Protein AF-A0A963PSG0-F1 (afdb_monomer_lite)

Structure (mmCIF, N/CA/C/O backbone):
data_AF-A0A963PSG0-F1
#
_entry.id   AF-A0A963PSG0-F1
#
loop_
_atom_site.group_PDB
_atom_site.id
_atom_site.type_symbol
_atom_site.label_atom_id
_atom_site.label_alt_id
_atom_site.label_comp_id
_atom_site.label_asym_id
_atom_site.label_entity_id
_atom_site.label_seq_id
_atom_site.pdbx_PDB_ins_code
_atom_site.Cartn_x
_atom_site.Cartn_y
_atom_site.Cartn_z
_atom_site.occupancy
_atom_site.B_iso_or_equiv
_atom_site.auth_seq_id
_atom_site.auth_comp_id
_atom_site.auth_asym_id
_atom_site.auth_atom_id
_atom_site.pdbx_PDB_model_num
ATOM 1 N N . LEU A 1 1 ? 20.994 1.572 -18.669 1.00 67.19 1 LEU A N 1
ATOM 2 C CA . LEU A 1 1 ? 20.789 2.008 -17.262 1.00 67.19 1 LEU A CA 1
ATOM 3 C C . LEU A 1 1 ? 19.423 2.668 -17.052 1.00 67.19 1 LEU A C 1
ATOM 5 O O . LEU A 1 1 ? 18.738 2.304 -16.107 1.00 67.19 1 LEU A O 1
ATOM 9 N N . THR A 1 2 ? 18.992 3.570 -17.939 1.00 71.31 2 THR A N 1
ATOM 10 C CA . THR A 1 2 ? 17.731 4.329 -17.818 1.00 71.31 2 THR A CA 1
ATOM 11 C C . THR A 1 2 ? 16.472 3.450 -17.743 1.00 71.31 2 THR A C 1
ATOM 13 O O . THR A 1 2 ? 15.665 3.651 -16.846 1.00 71.31 2 THR A O 1
ATOM 16 N N . HIS A 1 3 ? 16.347 2.413 -18.583 1.00 69.81 3 HIS A N 1
ATOM 17 C CA . HIS A 1 3 ? 15.186 1.503 -18.570 1.00 69.81 3 HIS A CA 1
ATOM 18 C C . HIS A 1 3 ? 14.986 0.760 -17.241 1.00 69.81 3 HIS A C 1
ATOM 20 O O . HIS A 1 3 ? 13.873 0.694 -16.737 1.00 69.81 3 HIS A O 1
ATOM 26 N N . ARG A 1 4 ? 16.066 0.257 -16.627 1.00 70.81 4 ARG A N 1
ATOM 27 C CA . ARG A 1 4 ? 15.989 -0.439 -15.331 1.00 70.81 4 ARG A CA 1
ATOM 28 C C . ARG A 1 4 ? 15.556 0.499 -14.205 1.00 70.81 4 ARG A C 1
ATOM 30 O O . ARG A 1 4 ? 14.820 0.089 -13.318 1.00 70.81 4 ARG A O 1
ATOM 37 N N . ARG A 1 5 ? 16.008 1.758 -14.245 1.00 74.69 5 ARG A N 1
ATOM 38 C CA . ARG A 1 5 ? 15.571 2.782 -13.292 1.00 74.69 5 ARG A CA 1
ATOM 39 C C . ARG A 1 5 ? 14.087 3.100 -13.480 1.00 74.69 5 ARG A C 1
ATOM 41 O O . ARG A 1 5 ? 13.386 3.183 -12.485 1.00 74.69 5 ARG A O 1
ATOM 48 N N . ASN A 1 6 ? 13.610 3.203 -14.719 1.00 77.38 6 ASN A N 1
ATOM 49 C CA . ASN A 1 6 ? 12.190 3.436 -14.997 1.00 77.38 6 ASN A CA 1
ATOM 50 C C . ASN A 1 6 ? 11.315 2.282 -14.483 1.00 77.38 6 ASN A C 1
ATOM 52 O O . ASN A 1 6 ? 10.379 2.542 -13.743 1.00 77.38 6 ASN A O 1
ATOM 56 N N . SER A 1 7 ? 11.692 1.030 -14.764 1.00 84.00 7 SER A N 1
ATOM 57 C CA . SER A 1 7 ? 10.983 -0.158 -14.260 1.00 84.00 7 SER A CA 1
ATOM 58 C C . SER A 1 7 ? 10.974 -0.232 -12.726 1.00 84.00 7 SER A C 1
ATOM 60 O O . SER A 1 7 ? 9.951 -0.540 -12.124 1.00 84.00 7 SER A O 1
ATOM 62 N N . LEU A 1 8 ? 12.080 0.125 -12.061 1.00 87.75 8 LEU A N 1
ATOM 63 C CA . LEU A 1 8 ? 12.104 0.190 -10.597 1.00 87.75 8 LEU A CA 1
ATOM 64 C C . LEU A 1 8 ? 11.177 1.285 -10.048 1.00 87.75 8 LEU A C 1
ATOM 66 O O . LEU A 1 8 ? 10.499 1.067 -9.046 1.00 87.75 8 LEU A O 1
ATOM 70 N N . HIS A 1 9 ? 11.167 2.463 -10.677 1.00 92.69 9 HIS A N 1
ATOM 71 C CA . HIS A 1 9 ? 10.273 3.553 -10.288 1.00 92.69 9 HIS A CA 1
ATOM 72 C C . HIS A 1 9 ? 8.803 3.162 -10.469 1.00 92.69 9 HIS A C 1
ATOM 74 O O . HIS A 1 9 ? 8.002 3.411 -9.575 1.00 92.69 9 HIS A O 1
ATOM 80 N N . GLU A 1 10 ? 8.460 2.522 -11.583 1.00 91.62 10 GLU A N 1
ATOM 81 C CA . GLU A 1 10 ? 7.111 2.035 -11.875 1.00 91.62 10 GLU A CA 1
ATOM 82 C C . GLU A 1 10 ? 6.645 0.995 -10.850 1.00 91.62 10 GLU A C 1
ATOM 84 O O . GLU A 1 10 ? 5.602 1.178 -10.223 1.00 91.62 10 GLU A O 1
ATOM 89 N N . ALA A 1 11 ? 7.482 -0.004 -10.553 1.00 91.88 11 ALA A N 1
ATOM 90 C CA . ALA A 1 11 ? 7.204 -0.980 -9.502 1.00 91.88 11 ALA A CA 1
ATOM 91 C C . ALA A 1 11 ? 6.995 -0.315 -8.127 1.00 91.88 11 ALA A C 1
ATOM 93 O O . ALA A 1 11 ? 6.134 -0.727 -7.346 1.00 91.88 11 ALA A O 1
ATOM 94 N N . HIS A 1 12 ? 7.758 0.741 -7.823 1.00 94.81 12 HIS A N 1
ATOM 95 C CA . HIS A 1 12 ? 7.596 1.500 -6.585 1.00 94.81 12 HIS A CA 1
ATOM 96 C C . HIS A 1 12 ? 6.275 2.286 -6.547 1.00 94.81 12 HIS A C 1
ATOM 98 O O . HIS A 1 12 ? 5.605 2.300 -5.514 1.00 94.81 12 HIS A O 1
ATOM 104 N N . HIS A 1 13 ? 5.870 2.900 -7.662 1.00 96.31 13 HIS A N 1
ATOM 105 C CA . HIS A 1 13 ? 4.583 3.590 -7.771 1.00 96.31 13 HIS A CA 1
ATOM 106 C C . HIS A 1 13 ? 3.403 2.625 -7.626 1.00 96.31 13 HIS A C 1
ATOM 108 O O . HIS A 1 13 ? 2.504 2.902 -6.835 1.00 96.31 13 HIS A O 1
ATOM 114 N N . ALA A 1 14 ? 3.456 1.454 -8.265 1.00 95.69 14 ALA A N 1
ATOM 115 C CA . ALA A 1 14 ? 2.434 0.421 -8.104 1.00 95.69 14 ALA A CA 1
ATOM 116 C C . ALA A 1 14 ? 2.294 -0.035 -6.638 1.00 95.69 14 ALA A C 1
ATOM 118 O O . ALA A 1 14 ? 1.184 -0.197 -6.125 1.00 95.69 14 ALA A O 1
ATOM 119 N N . ALA A 1 15 ? 3.415 -0.186 -5.923 1.00 96.56 15 ALA A N 1
ATOM 120 C CA . ALA A 1 15 ? 3.388 -0.500 -4.496 1.00 96.56 15 ALA A CA 1
ATOM 121 C C . ALA A 1 15 ? 2.755 0.630 -3.664 1.00 96.56 15 ALA A C 1
ATOM 123 O O . ALA A 1 15 ? 1.947 0.355 -2.774 1.00 96.56 15 ALA A O 1
ATOM 124 N N . MET A 1 16 ? 3.070 1.895 -3.966 1.00 98.12 16 MET A N 1
ATOM 125 C CA . MET A 1 16 ? 2.465 3.048 -3.290 1.00 98.12 16 MET A CA 1
ATOM 126 C C . MET A 1 16 ? 0.955 3.165 -3.545 1.00 98.12 16 MET A C 1
ATOM 128 O O . MET A 1 16 ? 0.217 3.457 -2.604 1.00 98.12 16 MET A O 1
ATOM 132 N N . ASP A 1 17 ? 0.473 2.865 -4.751 1.00 98.19 17 ASP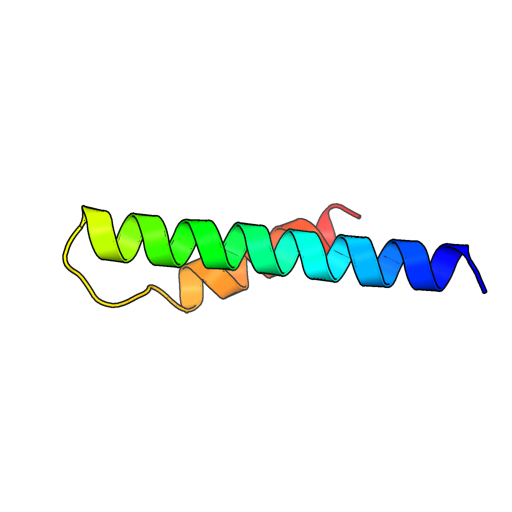 A N 1
ATOM 133 C CA . ASP A 1 17 ? -0.963 2.854 -5.060 1.00 98.19 17 ASP A CA 1
ATOM 134 C C . ASP A 1 17 ? -1.701 1.758 -4.278 1.00 98.19 17 ASP A C 1
ATOM 136 O O . ASP A 1 17 ? -2.744 2.005 -3.660 1.00 98.19 17 ASP A O 1
ATOM 140 N N . CYS A 1 18 ? -1.130 0.551 -4.228 1.00 98.38 18 CYS A N 1
ATOM 141 C CA . CYS A 1 18 ? -1.668 -0.543 -3.422 1.00 98.38 18 CYS A CA 1
ATOM 142 C C . CYS A 1 18 ? -1.694 -0.196 -1.924 1.00 98.38 18 CYS A C 1
ATOM 144 O O . CYS A 1 18 ? -2.671 -0.504 -1.233 1.00 98.38 18 CYS A O 1
ATOM 146 N N . LEU A 1 19 ? -0.649 0.471 -1.422 1.00 98.50 19 LEU A N 1
ATOM 147 C CA . LEU A 1 19 ? -0.582 0.953 -0.043 1.00 98.50 19 LEU A CA 1
ATOM 148 C C . LEU A 1 19 ? -1.669 2.002 0.227 1.00 98.50 19 LEU A C 1
ATOM 150 O O . LEU A 1 19 ? -2.414 1.876 1.200 1.00 98.50 19 LEU A O 1
ATOM 154 N N . GLY A 1 20 ? -1.801 3.001 -0.648 1.00 98.31 20 GLY A N 1
ATOM 155 C CA . GLY A 1 20 ? -2.814 4.050 -0.539 1.00 98.31 20 GLY A CA 1
ATOM 156 C C . GLY A 1 20 ? -4.230 3.478 -0.490 1.00 98.31 20 GLY A C 1
ATOM 157 O O . GLY A 1 20 ? -5.017 3.850 0.383 1.00 98.31 20 GLY A O 1
ATOM 158 N N . LYS A 1 21 ? -4.529 2.497 -1.351 1.00 98.44 21 LYS A N 1
ATOM 159 C CA . LYS A 1 21 ? -5.810 1.780 -1.343 1.00 98.44 21 LYS A CA 1
ATOM 160 C C . LYS A 1 21 ? -6.073 1.074 -0.012 1.00 98.44 21 LYS A C 1
ATOM 162 O O . LYS A 1 21 ? -7.156 1.225 0.547 1.00 98.44 21 LYS A O 1
ATOM 167 N N . MET A 1 22 ? -5.101 0.321 0.507 1.00 98.56 22 MET A N 1
ATOM 168 C CA . MET A 1 22 ? -5.247 -0.400 1.778 1.00 98.56 22 MET A CA 1
ATOM 169 C C . MET A 1 22 ? -5.552 0.558 2.938 1.00 98.56 22 MET A C 1
ATOM 171 O O . MET A 1 22 ? -6.447 0.294 3.743 1.00 98.56 22 MET A O 1
ATOM 175 N N . ILE A 1 23 ? -4.829 1.679 3.015 1.00 98.56 23 ILE A N 1
ATOM 176 C CA . ILE A 1 23 ? -5.030 2.684 4.063 1.00 98.56 23 ILE A CA 1
ATOM 177 C C . ILE A 1 23 ? -6.400 3.352 3.930 1.00 98.56 23 ILE A C 1
ATOM 179 O O . ILE A 1 23 ? -7.106 3.477 4.930 1.00 98.56 23 ILE A O 1
ATOM 183 N N . TRP A 1 24 ? -6.810 3.729 2.716 1.00 98.31 24 TRP A N 1
ATOM 184 C CA . TRP A 1 24 ? -8.123 4.334 2.486 1.00 98.31 24 TRP A CA 1
ATOM 185 C C . TRP A 1 24 ? -9.271 3.399 2.897 1.00 98.31 24 TRP A C 1
ATOM 187 O O . TRP A 1 24 ? -10.178 3.818 3.616 1.00 98.31 24 TRP A O 1
ATOM 197 N N . GLU A 1 25 ? -9.210 2.118 2.521 1.00 98.38 25 GLU A N 1
ATOM 198 C CA . GLU A 1 25 ? -10.217 1.120 2.914 1.00 98.38 25 GLU A CA 1
ATOM 199 C C . GLU A 1 25 ? -10.241 0.886 4.430 1.00 98.38 25 GLU A C 1
ATOM 201 O O . GLU A 1 25 ? -11.314 0.775 5.024 1.00 98.38 25 GLU A O 1
ATOM 206 N N . SER A 1 26 ? -9.068 0.834 5.072 1.00 98.44 26 SER A N 1
ATOM 207 C CA . SER A 1 26 ? -8.944 0.709 6.530 1.00 98.44 26 SER A CA 1
ATOM 208 C C . SER A 1 26 ? -9.617 1.877 7.248 1.00 98.44 26 SER A C 1
ATOM 210 O O . SER A 1 26 ? -10.439 1.659 8.141 1.00 98.44 26 SER A O 1
ATOM 212 N N . GLN A 1 27 ? -9.330 3.107 6.812 1.00 98.31 27 GLN A N 1
ATOM 213 C CA . GLN A 1 27 ? -9.925 4.321 7.371 1.00 98.31 27 GLN A CA 1
ATOM 214 C C . GLN A 1 27 ? -11.439 4.355 7.158 1.00 98.31 27 GLN A C 1
ATOM 216 O O . GLN A 1 27 ? -12.190 4.604 8.099 1.00 98.31 27 GLN A O 1
ATOM 221 N N . ARG A 1 28 ? -11.898 4.058 5.938 1.00 98.31 28 ARG A N 1
ATOM 222 C CA . ARG A 1 28 ? -13.320 4.071 5.574 1.00 98.31 28 ARG A CA 1
ATOM 223 C C . ARG A 1 28 ? -14.135 3.027 6.336 1.00 98.31 28 ARG A C 1
ATOM 225 O 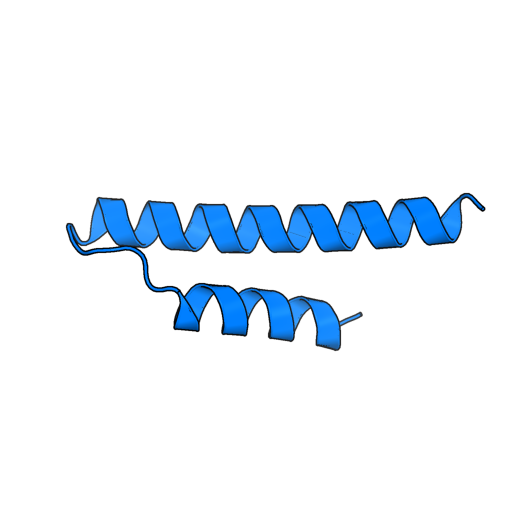O . ARG A 1 28 ? -15.272 3.301 6.705 1.00 98.31 28 ARG A O 1
ATOM 232 N N . ALA A 1 29 ? -13.580 1.835 6.539 1.00 97.62 29 ALA A N 1
ATOM 233 C CA . ALA A 1 29 ? -14.266 0.728 7.203 1.00 97.62 29 ALA A CA 1
ATOM 234 C C . ALA A 1 29 ? -14.018 0.669 8.721 1.00 97.62 29 ALA A C 1
ATOM 236 O O . ALA A 1 29 ? -14.608 -0.178 9.389 1.00 97.62 29 ALA A O 1
ATOM 237 N N . GLY A 1 30 ? -13.150 1.527 9.270 1.00 97.94 30 GLY A N 1
ATOM 238 C CA . GLY A 1 30 ? -12.817 1.533 10.698 1.00 97.94 30 GLY A CA 1
ATOM 239 C C . GLY A 1 30 ? -12.177 0.229 11.185 1.00 97.94 30 GLY A C 1
ATOM 240 O O . GLY A 1 30 ? -12.351 -0.147 12.342 1.00 97.94 30 GLY A O 1
ATOM 241 N N . ARG A 1 31 ? -11.468 -0.487 10.307 1.00 97.38 31 ARG A N 1
ATOM 242 C CA . ARG A 1 31 ? -10.831 -1.780 10.606 1.00 97.38 31 ARG A CA 1
ATOM 243 C C . ARG A 1 31 ? -9.331 -1.725 10.328 1.00 97.38 31 ARG A C 1
ATOM 245 O O . ARG A 1 31 ? -8.910 -0.873 9.544 1.00 97.38 31 ARG A O 1
ATOM 252 N N . PRO A 1 32 ? -8.519 -2.621 10.915 1.00 98.38 32 PRO A N 1
ATOM 253 C CA . PRO A 1 32 ? -7.090 -2.673 10.627 1.00 98.38 32 PRO A CA 1
ATOM 254 C C . PRO A 1 32 ? -6.795 -2.826 9.122 1.00 98.38 32 PRO A C 1
ATOM 256 O O . PRO A 1 32 ? -7.604 -3.426 8.407 1.00 98.38 32 PRO A O 1
ATOM 259 N N . PRO A 1 33 ? -5.654 -2.305 8.633 1.00 98.44 33 PRO A N 1
ATOM 260 C CA . PRO A 1 33 ? -5.198 -2.522 7.263 1.00 98.44 33 PRO A CA 1
ATOM 261 C C . PRO A 1 33 ? -5.120 -4.009 6.901 1.00 98.44 33 PRO A C 1
ATOM 263 O O . PRO A 1 33 ? -4.632 -4.826 7.682 1.00 98.44 33 PRO A O 1
ATOM 266 N N . ASP A 1 34 ? -5.587 -4.347 5.701 1.00 98.31 34 ASP A N 1
ATOM 267 C CA . ASP A 1 34 ? -5.574 -5.711 5.173 1.00 98.31 34 ASP A CA 1
ATOM 268 C C . ASP A 1 34 ? -4.284 -5.966 4.379 1.00 98.31 34 ASP A C 1
ATOM 270 O O . ASP A 1 34 ? -4.161 -5.594 3.207 1.00 98.31 34 ASP A O 1
ATOM 274 N N . GLY A 1 35 ? -3.310 -6.591 5.045 1.00 97.88 35 GLY A N 1
ATOM 275 C CA . GLY A 1 35 ? -2.007 -6.903 4.457 1.00 97.88 35 GLY A CA 1
ATOM 276 C C . GLY A 1 35 ? -2.078 -7.894 3.292 1.00 97.88 35 GLY A C 1
ATOM 277 O O . GLY A 1 35 ? -1.346 -7.732 2.318 1.00 97.88 35 GLY A O 1
ATOM 278 N N . GLU A 1 36 ? -2.987 -8.869 3.336 1.00 98.31 36 GLU A N 1
ATOM 279 C CA . GLU A 1 36 ? -3.155 -9.848 2.253 1.00 98.31 36 GLU A CA 1
ATOM 280 C C . GLU A 1 36 ? -3.701 -9.174 0.991 1.00 98.31 36 GLU A C 1
ATOM 282 O O . GLU A 1 36 ? -3.203 -9.395 -0.118 1.00 98.31 36 GLU A O 1
ATOM 287 N N . ALA A 1 37 ? -4.667 -8.263 1.150 1.00 97.50 37 ALA A N 1
ATOM 288 C CA . ALA A 1 37 ? -5.175 -7.466 0.038 1.00 97.50 37 ALA A CA 1
ATOM 289 C C . ALA A 1 37 ? -4.086 -6.577 -0.591 1.00 97.50 37 ALA A C 1
ATOM 291 O O . ALA A 1 37 ? -4.051 -6.429 -1.820 1.00 97.50 37 ALA A O 1
ATOM 292 N N . TYR A 1 38 ? -3.189 -6.012 0.224 1.00 98.38 38 TYR A N 1
ATOM 293 C CA . TYR A 1 38 ? -2.029 -5.254 -0.250 1.00 98.38 38 TYR A CA 1
ATOM 294 C C . TYR A 1 38 ? -1.063 -6.132 -1.055 1.00 98.38 38 TYR A C 1
ATOM 296 O O . TYR A 1 38 ? -0.758 -5.798 -2.202 1.00 98.38 38 TYR A O 1
ATOM 304 N N . ILE A 1 39 ? -0.641 -7.281 -0.515 1.00 97.75 39 ILE A N 1
ATOM 305 C CA . ILE A 1 39 ? 0.272 -8.203 -1.209 1.00 97.75 39 ILE A CA 1
ATOM 306 C C . ILE A 1 39 ? -0.336 -8.691 -2.525 1.00 97.75 39 IL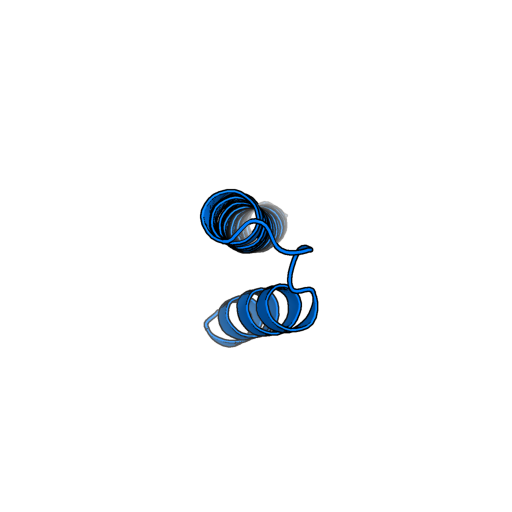E A C 1
ATOM 308 O O . ILE A 1 39 ? 0.325 -8.629 -3.562 1.00 97.75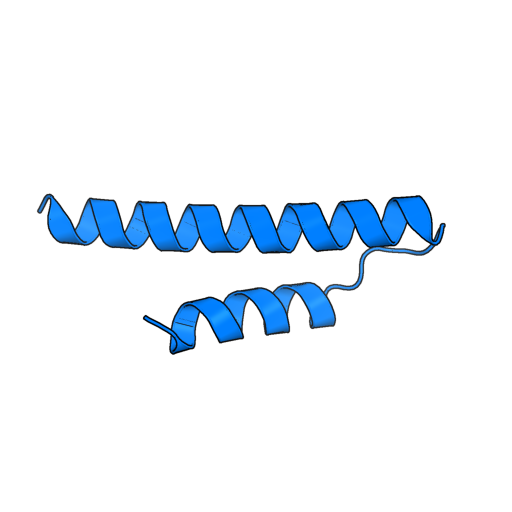 39 ILE A O 1
ATOM 312 N N . GLY A 1 40 ? -1.613 -9.079 -2.529 1.00 97.75 40 GLY A N 1
ATOM 313 C CA . GLY A 1 40 ? -2.304 -9.480 -3.753 1.00 97.75 40 GLY A CA 1
ATOM 314 C C . GLY A 1 40 ? -2.405 -8.350 -4.787 1.00 97.75 40 GLY A C 1
ATOM 315 O O . GLY A 1 40 ? -2.352 -8.601 -5.989 1.00 97.75 40 GLY A O 1
ATOM 316 N N . CYS A 1 41 ? -2.529 -7.093 -4.352 1.00 97.19 41 CYS A N 1
ATOM 317 C CA . CYS A 1 41 ? -2.493 -5.933 -5.246 1.00 97.19 41 CYS A CA 1
ATOM 318 C C . CYS A 1 41 ? -1.115 -5.742 -5.891 1.00 97.19 41 CYS A C 1
ATOM 320 O O . CYS A 1 41 ? -1.040 -5.574 -7.111 1.00 97.19 41 CYS A O 1
ATOM 322 N N . VAL A 1 42 ? -0.045 -5.821 -5.096 1.00 95.81 42 VAL A N 1
ATOM 323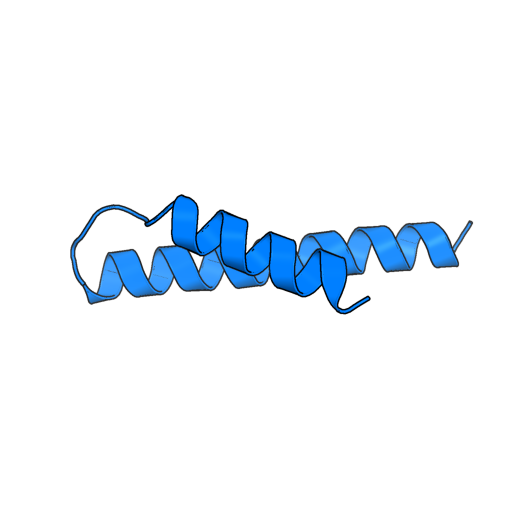 C CA . VAL A 1 42 ? 1.338 -5.691 -5.579 1.00 95.81 42 VAL A CA 1
ATOM 324 C C . VAL A 1 42 ? 1.686 -6.827 -6.542 1.00 95.81 42 VAL A C 1
ATOM 326 O O . VAL A 1 42 ? 2.221 -6.575 -7.616 1.00 95.81 42 VAL A O 1
ATOM 329 N N . GLN A 1 43 ? 1.323 -8.069 -6.210 1.00 95.62 43 GLN A N 1
ATOM 330 C CA . GLN A 1 43 ? 1.566 -9.236 -7.065 1.00 95.62 43 GLN A CA 1
ATOM 331 C C . GLN A 1 43 ? 0.856 -9.137 -8.418 1.00 95.62 43 GLN A C 1
ATOM 333 O O . GLN A 1 43 ? 1.432 -9.517 -9.435 1.00 95.62 43 GLN A O 1
ATOM 338 N N . ARG A 1 44 ? -0.375 -8.605 -8.459 1.00 94.19 44 ARG A N 1
ATOM 339 C CA . ARG A 1 44 ? -1.076 -8.373 -9.730 1.00 94.19 44 ARG A CA 1
ATOM 340 C C . ARG A 1 44 ? -0.323 -7.385 -10.615 1.00 94.19 44 ARG A C 1
ATOM 342 O O . ARG A 1 44 ? -0.139 -7.689 -11.782 1.00 94.19 44 ARG A O 1
ATOM 349 N N . HIS A 1 45 ? 0.159 -6.268 -10.073 1.00 89.62 45 HIS A N 1
ATOM 350 C CA . HIS A 1 45 ? 0.950 -5.314 -10.860 1.00 89.62 45 HIS A CA 1
ATOM 351 C C . HIS A 1 45 ? 2.277 -5.927 -11.319 1.00 89.62 45 HIS A C 1
ATOM 353 O O . HIS A 1 45 ? 2.601 -5.854 -12.493 1.00 89.62 45 HIS A O 1
ATOM 359 N N . ALA A 1 46 ? 2.968 -6.658 -10.441 1.00 86.62 46 ALA A N 1
ATOM 360 C CA . ALA A 1 46 ? 4.219 -7.338 -10.779 1.00 86.62 46 ALA A CA 1
ATOM 361 C C . ALA A 1 46 ? 4.084 -8.455 -11.836 1.00 86.62 46 ALA A C 1
ATOM 363 O O . ALA A 1 46 ? 5.095 -8.945 -12.326 1.00 86.62 46 ALA A O 1
ATOM 364 N N . THR A 1 47 ? 2.861 -8.903 -12.137 1.00 84.31 47 THR A N 1
ATOM 365 C CA . THR A 1 47 ? 2.573 -9.943 -13.143 1.00 84.31 47 THR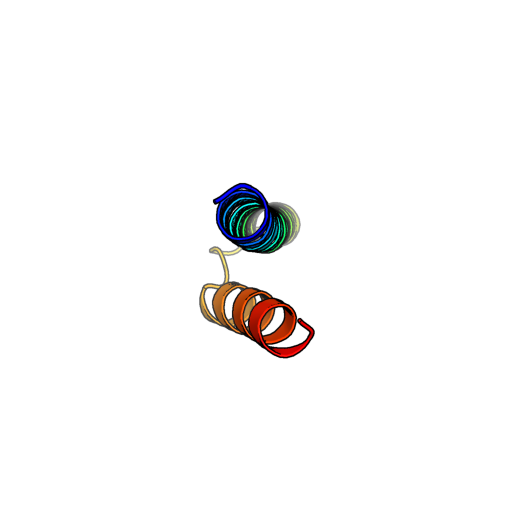 A CA 1
ATOM 366 C C . THR A 1 47 ? 1.853 -9.411 -14.381 1.00 84.31 47 THR A C 1
ATOM 368 O O . THR A 1 47 ? 1.621 -10.183 -15.307 1.00 84.31 47 THR A O 1
ATOM 371 N N . HIS A 1 48 ? 1.467 -8.132 -14.390 1.00 69.31 48 HIS A N 1
ATOM 372 C CA . HIS A 1 48 ? 0.863 -7.470 -15.550 1.00 69.31 48 HIS A CA 1
ATOM 373 C C . HIS A 1 48 ? 1.884 -6.661 -16.376 1.00 69.31 48 HIS A C 1
ATOM 375 O O . HIS A 1 48 ? 1.517 -6.206 -17.459 1.00 69.31 48 HIS A O 1
ATOM 381 N N . ASP A 1 49 ? 3.129 -6.541 -15.897 1.00 54.72 49 ASP A N 1
ATOM 382 C CA . ASP A 1 49 ? 4.307 -6.047 -16.637 1.00 54.72 49 ASP A CA 1
ATOM 383 C C . ASP A 1 49 ? 5.020 -7.178 -17.402 1.00 54.72 49 ASP A C 1
ATOM 385 O O . ASP A 1 49 ? 5.514 -6.921 -18.527 1.00 54.72 49 ASP A O 1
#

Sequence (49 aa):
LTHRRNSLHEAHHAAMDCLGKMIWESQRAGRPPDGEAYIGCVQRHATHD

Foldseek 3Di:
DVVVVVVVVQLVVQLVVLVVVQVVCCVVVVHDGDVVSSVVSSVVVVVVD

pLDDT: mean 91.52, std 10.73, range [54.72, 98.56]

Secondary structure (DSSP, 8-state):
-HHHHHHHHHHHHHHHHHHHHHHHHHHHHTS---HHHHHHHHHHHHHH-

Radius of gyration: 12.73 Å; chains: 1; bounding box: 35×14×29 Å